Protein AF-A0A4Y8MKP3-F1 (afdb_monomer_lite)

Secondary structure (DSSP, 8-state):
--HHHHHHHHHHHHHHHHHHHHHHHHT-S-HHHHTTHHHHHHHHHHHHHHHHHHTT-HHHHHHHHHHHHHHHHHHIIIIIS-GGG--

Sequence (87 aa):
MSADATAQLIEQIVISLCGALAVFLSQDRRVHWRRWACIFGLAAQPFWFDMAWRAHQYGVLALCLVYAVSWARGFTAHWLVRREDRL

Structure (mmCIF, N/CA/C/O backbone):
data_AF-A0A4Y8MKP3-F1
#
_entry.id   AF-A0A4Y8MKP3-F1
#
loop_
_atom_site.group_PDB
_atom_site.id
_atom_site.type_symbol
_atom_site.label_atom_id
_atom_site.label_alt_id
_atom_site.label_comp_id
_atom_site.label_asym_id
_atom_site.label_entity_id
_atom_site.label_seq_id
_atom_site.pdbx_PDB_ins_code
_atom_site.Cartn_x
_atom_site.Cartn_y
_atom_site.Cartn_z
_atom_site.occupancy
_atom_site.B_iso_or_equiv
_atom_site.auth_seq_id
_atom_site.auth_comp_id
_atom_site.auth_asym_id
_atom_site.auth_atom_id
_atom_site.pdbx_PDB_model_num
ATOM 1 N N . MET A 1 1 ? 23.895 4.586 -15.704 1.00 60.41 1 MET A N 1
ATOM 2 C CA . MET A 1 1 ? 22.676 3.840 -15.321 1.00 60.41 1 MET A CA 1
ATOM 3 C C . MET A 1 1 ? 21.618 4.110 -16.374 1.00 60.41 1 MET A C 1
ATOM 5 O O . MET A 1 1 ? 21.490 5.264 -16.767 1.00 60.41 1 MET A O 1
ATOM 9 N N . SER A 1 2 ? 20.929 3.083 -16.878 1.00 79.75 2 SER A N 1
ATOM 10 C CA . SER A 1 2 ? 19.782 3.277 -17.775 1.00 79.75 2 SER A CA 1
ATOM 11 C C . SER A 1 2 ? 18.617 3.903 -17.003 1.00 79.75 2 SER A C 1
ATOM 13 O O . SER A 1 2 ? 18.486 3.684 -15.797 1.00 79.75 2 SER A O 1
ATOM 15 N N . ALA A 1 3 ? 17.779 4.690 -17.682 1.00 78.12 3 ALA A N 1
ATOM 16 C CA . ALA A 1 3 ? 16.615 5.334 -17.067 1.00 78.12 3 ALA A CA 1
ATOM 17 C C . ALA A 1 3 ? 15.676 4.316 -16.386 1.00 78.12 3 ALA A C 1
ATOM 19 O O . ALA A 1 3 ? 15.146 4.588 -15.310 1.00 78.12 3 ALA A O 1
ATOM 20 N N . ASP A 1 4 ? 15.565 3.114 -16.955 1.00 82.50 4 ASP A N 1
ATOM 21 C CA . ASP A 1 4 ? 14.734 2.024 -16.433 1.00 82.50 4 ASP A CA 1
ATOM 22 C C . ASP A 1 4 ? 15.204 1.507 -15.070 1.00 82.50 4 ASP A C 1
ATOM 24 O O . ASP A 1 4 ? 14.387 1.206 -14.202 1.00 82.50 4 ASP A O 1
ATOM 28 N N . ALA A 1 5 ? 16.521 1.440 -14.848 1.00 85.44 5 ALA A N 1
ATOM 29 C CA . ALA A 1 5 ? 17.074 1.005 -13.568 1.00 85.44 5 ALA A CA 1
ATOM 30 C C . ALA A 1 5 ? 16.778 2.025 -12.457 1.00 85.44 5 ALA A C 1
ATOM 32 O O . ALA A 1 5 ? 16.492 1.651 -11.321 1.00 85.44 5 ALA A O 1
ATOM 33 N N . 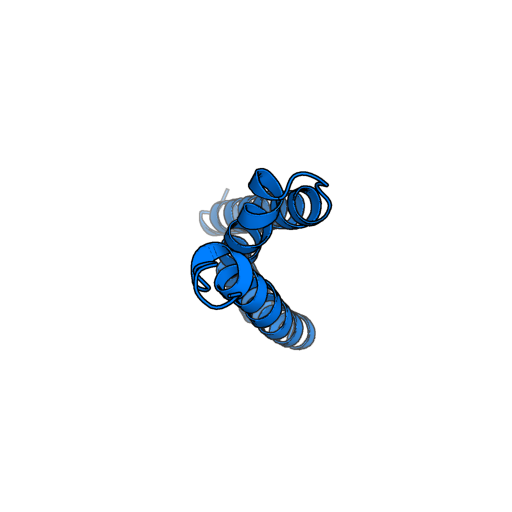THR A 1 6 ? 16.807 3.319 -12.788 1.00 88.31 6 THR A N 1
ATOM 34 C CA . THR A 1 6 ? 16.443 4.387 -11.850 1.00 88.31 6 THR A CA 1
ATOM 35 C C . THR A 1 6 ? 14.956 4.331 -11.498 1.00 88.31 6 THR A C 1
ATOM 37 O O . THR A 1 6 ? 14.613 4.467 -10.326 1.00 88.31 6 THR A O 1
ATOM 40 N N . ALA A 1 7 ? 14.080 4.087 -12.479 1.00 86.19 7 ALA A N 1
ATOM 41 C CA . ALA A 1 7 ? 12.644 3.938 -12.241 1.00 86.19 7 ALA A CA 1
ATOM 42 C C . ALA A 1 7 ? 12.342 2.756 -11.304 1.00 86.19 7 ALA A C 1
ATOM 44 O O . ALA A 1 7 ? 11.671 2.939 -10.291 1.00 86.19 7 ALA A O 1
ATOM 45 N N . GLN A 1 8 ? 12.935 1.586 -11.562 1.00 89.00 8 GLN A N 1
ATOM 46 C CA . GLN A 1 8 ? 12.781 0.402 -10.705 1.00 89.00 8 GLN A CA 1
ATOM 47 C C . GLN A 1 8 ? 13.282 0.641 -9.276 1.00 89.00 8 GLN A C 1
ATOM 49 O O . GLN A 1 8 ? 12.646 0.219 -8.311 1.00 89.00 8 GLN A O 1
ATOM 54 N N . LEU A 1 9 ? 14.408 1.344 -9.117 1.00 92.00 9 LEU A N 1
ATOM 55 C CA . LEU A 1 9 ? 14.921 1.692 -7.794 1.00 92.00 9 LEU A CA 1
ATOM 56 C C . LEU A 1 9 ? 13.941 2.600 -7.037 1.00 92.00 9 LEU A C 1
ATOM 58 O O . LEU A 1 9 ? 13.685 2.377 -5.856 1.00 92.00 9 LEU A O 1
ATOM 62 N N . ILE A 1 10 ? 13.373 3.604 -7.711 1.00 91.00 10 ILE A N 1
ATOM 63 C CA . ILE A 1 10 ? 12.371 4.495 -7.115 1.00 91.00 10 ILE A CA 1
ATOM 64 C C . ILE A 1 10 ? 11.125 3.699 -6.708 1.00 91.00 10 ILE A C 1
ATOM 66 O O . ILE A 1 10 ? 10.656 3.862 -5.583 1.00 91.00 10 ILE A O 1
ATOM 70 N N . GLU A 1 11 ? 10.624 2.806 -7.565 1.00 91.88 11 GLU A N 1
ATOM 71 C CA . GLU A 1 11 ? 9.492 1.925 -7.249 1.00 91.88 11 GLU A CA 1
ATOM 72 C C . GLU A 1 11 ? 9.766 1.092 -5.994 1.00 91.88 11 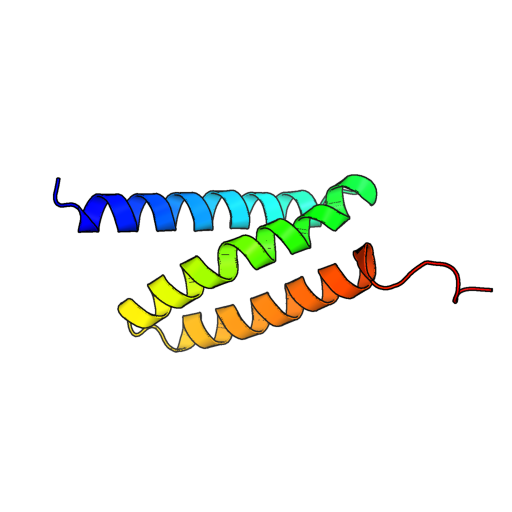GLU A C 1
ATOM 74 O O . GLU A 1 11 ? 8.962 1.096 -5.063 1.00 91.88 11 GLU A O 1
ATOM 79 N N . GLN A 1 12 ? 10.925 0.433 -5.917 1.00 92.81 12 GLN A N 1
ATOM 80 C CA . GLN A 1 12 ? 11.308 -0.366 -4.752 1.00 92.81 12 GLN A CA 1
ATOM 81 C C . GLN A 1 12 ? 11.419 0.473 -3.479 1.00 92.81 12 GLN A C 1
ATOM 83 O O . GLN A 1 12 ? 10.966 0.031 -2.421 1.00 92.81 12 GLN A O 1
ATOM 88 N N . ILE A 1 13 ? 11.981 1.682 -3.563 1.00 95.19 13 ILE A N 1
ATOM 89 C CA . ILE A 1 13 ? 12.060 2.611 -2.430 1.00 95.19 13 ILE A CA 1
ATOM 90 C C . ILE A 1 13 ? 10.654 2.993 -1.963 1.00 95.19 13 ILE A C 1
ATOM 92 O O . ILE A 1 13 ? 10.373 2.919 -0.767 1.00 95.19 13 ILE A O 1
ATOM 96 N N . VAL A 1 14 ? 9.759 3.354 -2.886 1.00 93.94 14 VAL A N 1
ATOM 97 C CA . VAL A 1 14 ? 8.376 3.731 -2.563 1.00 93.94 14 VAL A CA 1
ATOM 98 C C . VAL A 1 14 ? 7.628 2.557 -1.936 1.00 93.94 14 VAL A C 1
ATOM 100 O O . VAL A 1 14 ? 7.060 2.711 -0.857 1.00 93.94 14 VAL A O 1
ATOM 103 N N . ILE A 1 15 ? 7.682 1.370 -2.545 1.00 93.81 15 ILE A N 1
ATOM 104 C CA . ILE A 1 15 ? 7.039 0.156 -2.020 1.00 93.81 15 ILE A CA 1
ATOM 105 C C . ILE A 1 15 ? 7.564 -0.159 -0.618 1.00 93.81 15 ILE A C 1
ATOM 107 O O . ILE A 1 15 ? 6.775 -0.401 0.295 1.00 93.81 15 ILE A O 1
ATOM 111 N N . SER A 1 16 ? 8.884 -0.123 -0.427 1.00 94.62 16 SER A N 1
ATOM 112 C CA . SER A 1 16 ? 9.515 -0.502 0.839 1.00 94.62 16 SER A CA 1
ATOM 113 C C . SER A 1 16 ? 9.206 0.498 1.947 1.00 94.62 16 SER A C 1
ATOM 115 O O . SER A 1 16 ? 8.799 0.096 3.034 1.00 94.62 16 SER A O 1
ATOM 117 N N . LEU A 1 17 ? 9.350 1.801 1.684 1.00 95.69 17 LEU A N 1
ATOM 118 C CA . LEU A 1 17 ? 9.093 2.840 2.681 1.00 95.69 17 LEU A CA 1
ATOM 119 C C . LEU A 1 17 ? 7.607 2.930 3.022 1.00 95.69 17 LEU A C 1
ATOM 121 O O . LEU A 1 17 ? 7.251 2.900 4.200 1.00 95.69 17 LEU A O 1
ATOM 125 N N . CYS A 1 18 ? 6.728 2.998 2.019 1.00 94.38 18 CYS A N 1
ATOM 126 C CA . CYS A 1 18 ? 5.289 3.063 2.256 1.00 94.38 18 CYS A CA 1
ATOM 127 C C . CYS A 1 18 ? 4.771 1.768 2.893 1.00 94.38 18 CYS A C 1
ATOM 129 O O . CYS A 1 18 ? 3.989 1.834 3.838 1.00 94.38 18 CYS A O 1
ATOM 131 N N . GLY A 1 19 ? 5.242 0.600 2.449 1.00 92.94 19 GLY A N 1
ATOM 132 C CA . GLY A 1 19 ? 4.883 -0.691 3.033 1.00 92.94 19 GLY A CA 1
ATOM 133 C C . GLY A 1 19 ? 5.340 -0.830 4.487 1.00 92.94 19 GLY A C 1
ATOM 134 O O . GLY A 1 19 ? 4.534 -1.170 5.355 1.00 92.94 19 GLY A O 1
ATOM 135 N N . ALA A 1 20 ? 6.600 -0.501 4.785 1.00 94.88 20 ALA A N 1
ATOM 136 C CA . ALA A 1 20 ? 7.132 -0.557 6.145 1.00 94.88 20 ALA A CA 1
ATOM 137 C C . ALA A 1 20 ? 6.424 0.434 7.078 1.00 94.88 20 ALA A C 1
ATOM 139 O O . ALA A 1 20 ? 6.040 0.057 8.185 1.00 94.88 20 ALA A O 1
ATOM 140 N N . LEU A 1 21 ? 6.186 1.674 6.631 1.00 94.75 21 LEU A N 1
ATOM 141 C CA . LEU A 1 21 ? 5.434 2.668 7.403 1.00 94.75 21 LEU A CA 1
ATOM 142 C C . LEU A 1 21 ? 3.988 2.233 7.635 1.00 94.75 21 LEU A C 1
ATOM 144 O O . LEU A 1 21 ? 3.482 2.397 8.743 1.00 94.75 21 LEU A O 1
ATOM 148 N N . ALA A 1 22 ? 3.328 1.649 6.632 1.00 94.38 22 ALA A N 1
ATOM 149 C CA . ALA A 1 22 ? 1.975 1.127 6.776 1.00 94.38 22 ALA A CA 1
ATOM 150 C C . ALA A 1 22 ? 1.911 0.051 7.865 1.00 94.38 22 ALA A C 1
ATOM 152 O O . ALA A 1 22 ? 1.077 0.131 8.768 1.00 94.38 22 ALA A O 1
ATOM 153 N N . VAL A 1 23 ? 2.828 -0.919 7.831 1.00 94.75 23 VAL A N 1
ATOM 154 C CA . VAL A 1 23 ? 2.904 -1.974 8.848 1.00 94.75 23 VAL A CA 1
ATOM 155 C C . VAL A 1 23 ? 3.238 -1.381 10.216 1.00 94.75 23 VAL A C 1
ATOM 157 O O . VAL A 1 23 ? 2.516 -1.649 11.173 1.00 94.75 23 VAL A O 1
ATOM 160 N N . PHE A 1 24 ? 4.253 -0.523 10.318 1.00 96.19 24 PHE A N 1
ATOM 161 C CA . PHE A 1 24 ? 4.660 0.09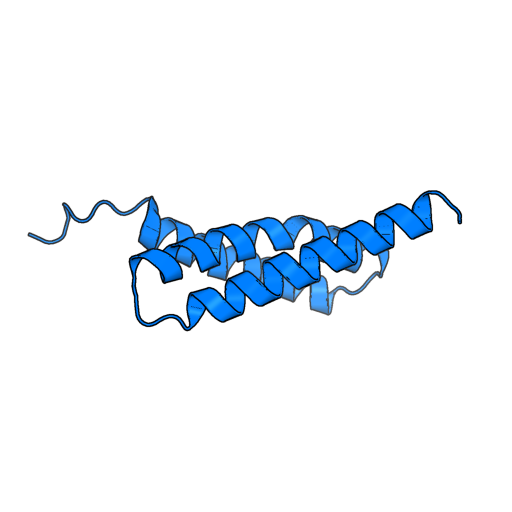7 11.579 1.00 96.19 24 PHE A CA 1
ATOM 162 C C . PHE A 1 24 ? 3.515 0.886 12.230 1.00 96.19 24 PHE A C 1
ATOM 164 O O . PHE A 1 24 ? 3.159 0.641 13.382 1.00 96.19 24 PHE A O 1
ATOM 171 N N . LEU A 1 25 ? 2.871 1.775 11.469 1.00 93.62 25 LEU A N 1
ATOM 172 C CA . LEU A 1 25 ? 1.746 2.572 11.955 1.00 93.62 25 LEU A CA 1
ATOM 173 C C . LEU A 1 25 ? 0.538 1.696 12.294 1.00 93.62 25 LEU A C 1
ATOM 175 O O . LEU A 1 25 ? -0.183 2.009 13.239 1.00 93.62 25 LEU A O 1
ATOM 179 N N . SER A 1 26 ? 0.318 0.586 11.576 1.00 92.88 26 SER A N 1
ATOM 180 C CA . SER A 1 26 ? -0.799 -0.325 11.866 1.00 92.88 26 SER A CA 1
ATOM 181 C C . SER A 1 26 ? -0.720 -0.927 13.274 1.00 92.88 26 SER A C 1
ATOM 183 O O . SER A 1 26 ? -1.759 -1.200 13.877 1.00 92.88 26 SER A O 1
ATOM 185 N N . GLN A 1 27 ? 0.497 -1.081 13.808 1.00 94.69 27 GLN A N 1
ATOM 186 C CA . GLN A 1 27 ? 0.761 -1.632 15.137 1.00 94.69 27 GLN A CA 1
ATOM 187 C C . GLN A 1 27 ? 0.791 -0.561 16.242 1.00 94.69 27 GLN A C 1
ATOM 189 O O . GLN A 1 27 ? 0.899 -0.896 17.423 1.00 94.69 27 GLN A O 1
ATOM 194 N N . ASP A 1 28 ? 0.667 0.727 15.902 1.00 93.56 28 ASP A N 1
ATOM 195 C CA . ASP A 1 28 ? 0.684 1.798 16.896 1.00 93.56 28 ASP A CA 1
ATOM 196 C C . ASP A 1 28 ? -0.577 1.749 17.787 1.00 93.56 28 ASP A C 1
ATOM 198 O O . ASP A 1 28 ? -1.721 1.583 17.336 1.00 93.56 28 ASP A O 1
ATOM 202 N N . ARG A 1 29 ? -0.377 1.915 19.101 1.00 90.06 29 ARG A N 1
ATOM 203 C CA . ARG A 1 29 ? -1.463 1.948 20.096 1.00 90.06 29 ARG A CA 1
ATOM 204 C C . ARG A 1 29 ? -2.321 3.209 19.962 1.00 90.06 29 ARG A C 1
ATOM 206 O O . ARG A 1 29 ? -3.495 3.201 20.336 1.00 90.06 29 ARG A O 1
ATOM 213 N N . ARG A 1 30 ? -1.752 4.300 19.448 1.00 90.94 30 ARG A N 1
ATOM 214 C CA . ARG A 1 30 ? -2.396 5.605 19.293 1.00 90.94 30 ARG A CA 1
ATOM 215 C C . ARG A 1 30 ? -3.212 5.613 18.002 1.00 90.94 30 ARG A C 1
ATOM 217 O O . ARG A 1 30 ? -2.673 5.626 16.899 1.00 90.94 30 ARG A O 1
ATOM 224 N N . VAL A 1 31 ? -4.536 5.703 18.141 1.00 86.75 31 VAL A N 1
ATOM 225 C CA . VAL A 1 31 ? -5.489 5.704 17.010 1.00 86.75 31 VAL A CA 1
ATOM 226 C C . VAL A 1 31 ? -5.176 6.796 15.976 1.00 86.75 31 VAL A C 1
ATOM 228 O O . VAL A 1 31 ? -5.359 6.582 14.780 1.00 86.75 31 VAL A O 1
ATOM 231 N N . HIS A 1 32 ? -4.669 7.947 16.427 1.00 88.56 32 HIS A N 1
ATOM 232 C CA . HIS A 1 32 ? -4.313 9.072 15.561 1.00 88.56 32 HIS A CA 1
ATOM 233 C C . HIS A 1 32 ? -3.191 8.741 14.559 1.00 88.56 32 HIS A C 1
ATOM 235 O O . HIS A 1 32 ? -3.236 9.251 13.439 1.00 88.56 32 HIS A O 1
ATOM 241 N N . TRP A 1 33 ? -2.222 7.903 14.948 1.00 90.81 33 TRP A N 1
ATOM 242 C CA . TRP A 1 33 ? -1.144 7.435 14.074 1.00 90.81 33 TRP A CA 1
ATOM 243 C C . TRP A 1 33 ? -1.601 6.227 13.259 1.00 90.81 33 TRP A C 1
ATOM 245 O O . TRP A 1 33 ? -1.404 6.190 12.046 1.00 90.81 33 TRP A O 1
ATOM 255 N N . ARG A 1 34 ? -2.317 5.290 13.894 1.00 91.75 34 ARG A N 1
ATOM 256 C CA . ARG A 1 34 ? -2.780 4.055 13.249 1.00 91.75 34 ARG A CA 1
ATOM 257 C C . ARG A 1 34 ? -3.658 4.285 12.022 1.00 91.75 34 ARG A C 1
ATOM 259 O O . ARG A 1 34 ? -3.540 3.552 11.046 1.00 91.75 34 ARG A O 1
ATOM 266 N N . ARG A 1 35 ? -4.493 5.329 12.017 1.00 90.75 35 ARG A N 1
ATOM 267 C CA . ARG A 1 35 ? -5.321 5.676 10.845 1.00 90.75 35 ARG A CA 1
ATOM 268 C C . ARG A 1 35 ? -4.517 6.021 9.588 1.00 90.75 35 ARG A C 1
ATOM 270 O O . ARG A 1 35 ? -5.068 5.948 8.498 1.00 90.75 35 ARG A O 1
ATOM 277 N N . TRP A 1 36 ? -3.249 6.413 9.711 1.00 93.62 36 TRP A N 1
ATOM 278 C CA . TRP A 1 36 ? -2.406 6.721 8.553 1.00 93.62 36 TRP A CA 1
ATOM 279 C C . TRP A 1 36 ? -1.853 5.464 7.881 1.00 93.62 36 TRP A C 1
ATOM 281 O O . TRP A 1 36 ? -1.510 5.514 6.702 1.00 93.62 36 TRP A O 1
ATOM 291 N N . ALA A 1 37 ? -1.841 4.326 8.584 1.00 94.19 37 ALA A N 1
ATOM 292 C CA . ALA A 1 37 ? -1.370 3.052 8.053 1.00 94.19 37 ALA A CA 1
ATOM 293 C C . ALA A 1 37 ? -2.049 2.684 6.727 1.00 94.19 37 ALA A C 1
ATOM 295 O O . ALA A 1 37 ? -1.378 2.308 5.772 1.00 94.19 37 ALA A O 1
ATOM 296 N N . CYS A 1 38 ? -3.371 2.866 6.636 1.00 94.31 38 CYS A N 1
ATOM 297 C CA . CYS A 1 38 ? -4.118 2.550 5.421 1.00 94.31 38 CYS A CA 1
ATOM 298 C C . CYS A 1 38 ? -3.789 3.460 4.237 1.00 94.31 38 CYS A C 1
ATOM 300 O O . CYS A 1 38 ? -3.843 3.003 3.102 1.00 94.31 38 CYS A O 1
ATOM 302 N N . ILE A 1 39 ? -3.416 4.719 4.480 1.00 94.19 39 ILE A N 1
ATOM 303 C CA . ILE A 1 39 ? -3.031 5.650 3.413 1.00 94.19 39 ILE A CA 1
ATOM 304 C C . ILE A 1 39 ? -1.685 5.226 2.826 1.00 94.19 39 ILE A C 1
ATOM 306 O O . ILE A 1 39 ? -1.574 5.078 1.613 1.00 94.19 39 ILE A O 1
ATOM 310 N N . PHE A 1 40 ? -0.689 4.952 3.674 1.00 95.88 40 PHE A N 1
ATOM 311 C CA . PHE A 1 40 ? 0.608 4.446 3.215 1.00 95.88 40 PHE A CA 1
ATOM 312 C C . PHE A 1 40 ? 0.484 3.073 2.544 1.00 95.88 40 PHE A C 1
ATOM 314 O O . PHE A 1 40 ? 1.105 2.831 1.511 1.00 95.88 40 PHE A O 1
ATOM 321 N N . GLY A 1 41 ? -0.373 2.203 3.083 1.00 94.25 41 GLY A N 1
ATOM 322 C CA . GLY A 1 41 ? -0.649 0.890 2.513 1.00 94.25 41 GLY A CA 1
ATOM 323 C C . GLY A 1 41 ? -1.243 0.974 1.109 1.00 94.25 41 GLY A C 1
ATOM 324 O O . GLY A 1 41 ? -0.771 0.269 0.221 1.00 94.25 41 GLY A O 1
ATOM 325 N N . LEU A 1 42 ? -2.221 1.865 0.892 1.00 94.50 42 LEU A N 1
ATOM 326 C CA . LEU A 1 42 ? -2.813 2.134 -0.424 1.00 94.50 42 LEU A CA 1
ATOM 327 C C . LEU A 1 42 ? -1.829 2.816 -1.378 1.00 94.50 42 LEU A C 1
ATOM 329 O O . LEU A 1 42 ? -1.795 2.454 -2.547 1.00 94.50 42 LEU A O 1
ATOM 333 N N . ALA A 1 43 ? -1.006 3.749 -0.894 1.00 94.38 43 ALA A N 1
ATOM 334 C CA . ALA A 1 43 ? -0.004 4.428 -1.715 1.00 94.38 43 ALA A CA 1
ATOM 335 C C . ALA A 1 43 ? 1.048 3.458 -2.279 1.00 94.38 43 ALA A C 1
ATOM 337 O O . ALA A 1 43 ? 1.515 3.657 -3.396 1.00 94.38 43 ALA A O 1
ATOM 338 N N . ALA A 1 44 ? 1.384 2.390 -1.547 1.00 93.81 44 ALA A N 1
ATOM 339 C CA . ALA A 1 44 ? 2.300 1.352 -2.020 1.00 93.81 44 ALA A CA 1
ATOM 340 C C . ALA A 1 44 ? 1.682 0.424 -3.089 1.00 93.81 44 ALA A C 1
ATOM 342 O O . ALA A 1 44 ? 2.419 -0.148 -3.891 1.00 93.81 44 ALA A O 1
ATOM 343 N N . GLN A 1 45 ? 0.350 0.254 -3.113 1.00 94.12 45 GLN A N 1
ATOM 344 C CA . GLN A 1 45 ? -0.304 -0.755 -3.963 1.00 94.12 45 GLN A CA 1
ATOM 345 C C . GLN A 1 45 ? -0.093 -0.561 -5.472 1.00 94.12 45 GLN A C 1
ATOM 347 O O . GLN A 1 45 ? 0.218 -1.556 -6.121 1.00 94.12 45 GLN A O 1
ATOM 352 N N . PRO A 1 46 ? -0.213 0.649 -6.063 1.00 94.00 46 PRO A N 1
ATOM 353 C CA . PRO A 1 46 ? -0.014 0.833 -7.502 1.00 94.00 46 PRO A CA 1
ATOM 354 C C . PRO A 1 46 ? 1.381 0.406 -7.964 1.00 94.00 46 PRO A C 1
ATOM 356 O O . PRO A 1 46 ? 1.514 -0.264 -8.982 1.00 94.00 46 PRO A O 1
ATOM 359 N N . PHE A 1 47 ? 2.407 0.741 -7.179 1.00 94.25 47 PHE A N 1
ATOM 360 C CA . PHE A 1 47 ? 3.796 0.400 -7.484 1.00 94.25 47 PHE A CA 1
ATOM 361 C C . PHE A 1 47 ? 4.045 -1.100 -7.345 1.00 94.25 47 PHE A C 1
ATOM 363 O O . PHE A 1 47 ? 4.676 -1.711 -8.203 1.00 94.25 47 PHE A O 1
ATOM 370 N N . TRP A 1 48 ? 3.513 -1.719 -6.288 1.00 93.94 48 TRP A N 1
ATOM 371 C CA . TRP A 1 48 ? 3.660 -3.159 -6.096 1.00 93.94 48 TRP A CA 1
ATOM 372 C C . TRP A 1 48 ? 2.913 -3.952 -7.177 1.00 93.94 48 TRP A C 1
ATOM 374 O O . TRP A 1 48 ? 3.431 -4.953 -7.670 1.00 93.94 48 TRP A O 1
ATOM 384 N N . PHE A 1 49 ? 1.739 -3.471 -7.597 1.00 94.44 49 PHE A N 1
ATOM 385 C CA . PHE A 1 49 ? 0.970 -4.061 -8.687 1.00 94.44 49 PHE A CA 1
ATOM 386 C C . PHE A 1 49 ? 1.709 -3.959 -10.026 1.00 94.44 49 PHE A C 1
ATOM 388 O O . PHE A 1 49 ? 1.859 -4.977 -10.697 1.00 94.44 49 PHE A O 1
ATOM 395 N N . ASP A 1 50 ? 2.200 -2.773 -10.407 1.00 93.00 50 ASP A N 1
ATOM 396 C CA . ASP A 1 50 ? 2.932 -2.583 -11.670 1.00 93.00 50 ASP A CA 1
ATOM 397 C C . ASP A 1 50 ? 4.201 -3.447 -11.718 1.00 93.00 50 ASP A C 1
ATOM 399 O O . ASP A 1 50 ? 4.444 -4.156 -12.698 1.00 93.00 50 ASP A O 1
ATOM 403 N N . MET A 1 51 ? 4.953 -3.491 -10.613 1.00 93.00 51 MET A N 1
ATOM 404 C CA . MET A 1 51 ? 6.137 -4.341 -10.485 1.00 93.00 51 MET A CA 1
ATOM 405 C C . MET A 1 51 ? 5.789 -5.831 -10.632 1.00 93.00 51 MET A C 1
ATOM 407 O O . MET A 1 51 ? 6.416 -6.540 -11.422 1.00 93.00 51 MET A O 1
ATOM 411 N N . ALA A 1 52 ? 4.755 -6.310 -9.932 1.00 93.88 52 ALA A N 1
ATOM 412 C CA . ALA A 1 52 ? 4.324 -7.705 -10.009 1.00 93.88 52 ALA A CA 1
ATOM 413 C C . ALA A 1 52 ? 3.768 -8.074 -11.394 1.00 93.88 52 ALA A C 1
ATOM 415 O O . ALA A 1 52 ? 3.960 -9.204 -11.852 1.00 93.88 52 ALA A O 1
ATOM 416 N N . TRP A 1 53 ? 3.117 -7.125 -12.075 1.00 94.25 53 TRP A N 1
ATOM 417 C CA . TRP A 1 53 ? 2.606 -7.291 -13.433 1.00 94.25 53 TRP A CA 1
ATOM 418 C C . TRP A 1 53 ? 3.746 -7.477 -14.432 1.00 94.25 53 TRP A C 1
ATOM 420 O O . TRP A 1 53 ? 3.765 -8.470 -15.160 1.00 94.25 53 TRP A O 1
ATOM 430 N N . ARG A 1 54 ? 4.744 -6.584 -14.411 1.00 92.38 54 ARG A N 1
ATOM 431 C CA . ARG A 1 54 ? 5.944 -6.676 -15.263 1.00 92.38 54 ARG A CA 1
ATOM 432 C C . ARG A 1 54 ? 6.764 -7.934 -14.988 1.00 92.38 54 ARG A C 1
ATOM 434 O O . ARG A 1 54 ? 7.353 -8.494 -15.905 1.00 92.38 54 ARG A O 1
ATOM 441 N N . ALA A 1 55 ? 6.789 -8.388 -13.737 1.00 92.94 55 ALA A N 1
ATOM 442 C CA . ALA A 1 55 ? 7.475 -9.610 -13.332 1.00 92.94 55 ALA A CA 1
ATOM 443 C C . ALA A 1 55 ? 6.667 -10.897 -13.605 1.00 92.94 55 ALA A C 1
ATOM 445 O O . ALA A 1 55 ? 7.142 -11.984 -13.278 1.00 92.94 55 ALA A O 1
ATOM 446 N N . HIS A 1 56 ? 5.453 -10.797 -14.166 1.00 94.44 56 HIS A N 1
ATOM 447 C CA . HIS A 1 56 ? 4.529 -11.919 -14.389 1.00 94.44 56 HIS A CA 1
ATOM 448 C C . HIS A 1 56 ? 4.238 -12.752 -13.122 1.00 94.44 56 HIS A C 1
ATOM 450 O O . HIS A 1 56 ? 3.973 -13.954 -13.183 1.00 94.44 56 HIS A O 1
ATOM 456 N N . GLN A 1 57 ? 4.265 -12.118 -11.945 1.00 94.88 57 GLN A N 1
ATOM 457 C CA . GLN A 1 57 ? 4.041 -12.772 -10.656 1.00 94.88 57 GLN A CA 1
ATOM 458 C C . GLN A 1 57 ? 2.562 -12.727 -10.262 1.00 94.88 57 GLN A C 1
ATOM 460 O O . GLN A 1 57 ? 2.146 -11.973 -9.382 1.00 94.88 57 GLN A O 1
ATOM 465 N N . TYR A 1 58 ? 1.746 -13.578 -10.885 1.00 93.56 58 TYR A N 1
ATOM 466 C CA . TYR A 1 58 ? 0.290 -13.585 -10.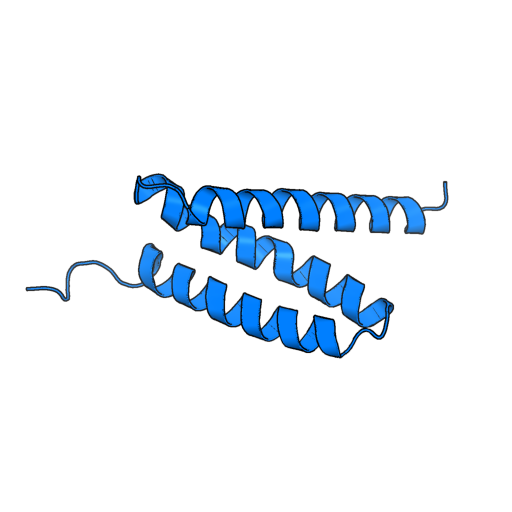678 1.00 93.56 58 TYR A CA 1
ATOM 467 C C . TYR A 1 58 ? -0.144 -13.846 -9.228 1.00 93.56 58 TYR A C 1
ATOM 469 O O . TYR A 1 58 ? -1.134 -13.277 -8.771 1.00 93.56 58 TYR A O 1
ATOM 477 N N . GLY A 1 59 ? 0.621 -14.642 -8.473 1.00 95.62 59 GLY A N 1
ATOM 478 C CA . GLY A 1 59 ? 0.376 -14.829 -7.039 1.00 95.62 59 GLY A CA 1
ATOM 479 C C . GLY A 1 59 ? 0.522 -13.526 -6.244 1.00 95.62 59 GLY A C 1
ATOM 480 O O . GLY A 1 59 ? -0.305 -13.223 -5.388 1.00 95.62 59 GLY A O 1
ATOM 481 N N . VAL A 1 60 ? 1.526 -12.709 -6.574 1.00 93.88 60 VAL A N 1
ATOM 482 C CA . VAL A 1 60 ? 1.745 -11.400 -5.941 1.00 93.88 60 VAL A CA 1
ATOM 483 C C . VAL A 1 60 ? 0.695 -10.389 -6.396 1.00 93.88 60 VAL A C 1
ATOM 485 O O . VAL A 1 60 ? 0.227 -9.601 -5.580 1.00 93.88 60 VAL A O 1
ATOM 488 N N . LEU A 1 61 ? 0.243 -10.453 -7.651 1.00 94.88 61 LEU A N 1
ATOM 489 C CA . LEU A 1 61 ? -0.875 -9.631 -8.129 1.00 94.88 61 LEU A CA 1
ATOM 490 C C . LEU A 1 61 ? -2.162 -9.897 -7.340 1.00 94.88 61 LEU A C 1
ATOM 492 O O . LEU A 1 61 ? -2.823 -8.952 -6.908 1.00 94.88 61 LEU A O 1
ATOM 496 N N . ALA A 1 62 ? -2.494 -11.167 -7.090 1.00 96.31 62 ALA A N 1
ATOM 497 C CA . ALA A 1 62 ? -3.634 -11.520 -6.248 1.00 96.31 62 ALA A CA 1
ATOM 498 C C . ALA A 1 62 ? -3.477 -10.967 -4.819 1.00 96.31 62 ALA A C 1
ATOM 500 O O . ALA A 1 62 ? -4.424 -10.403 -4.268 1.00 96.31 62 ALA A O 1
ATOM 501 N N . LEU A 1 63 ? -2.272 -11.052 -4.240 1.00 95.69 63 LEU A N 1
ATOM 502 C CA . LEU A 1 63 ? -1.977 -10.465 -2.929 1.00 95.69 63 LEU A CA 1
ATOM 503 C C . LEU A 1 63 ? -2.119 -8.937 -2.922 1.00 95.69 63 LEU A C 1
ATOM 505 O O . LEU A 1 63 ? -2.674 -8.401 -1.966 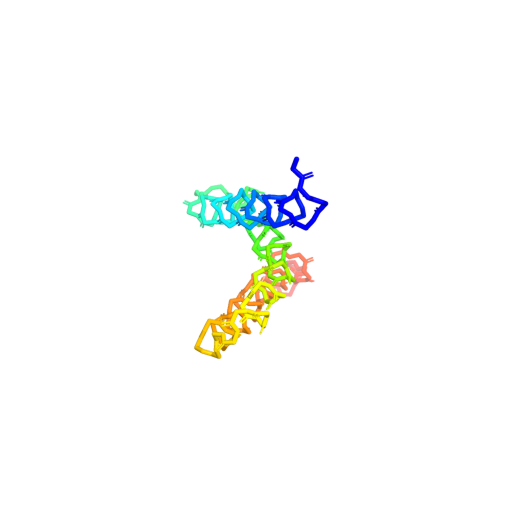1.00 95.69 63 LEU A O 1
ATOM 509 N N . CYS A 1 64 ? -1.697 -8.241 -3.981 1.00 95.31 64 CYS A N 1
ATOM 510 C CA . CYS A 1 64 ? -1.887 -6.793 -4.107 1.00 95.31 64 CYS A CA 1
ATOM 511 C C . CYS A 1 64 ? -3.376 -6.426 -4.054 1.00 95.31 64 CYS A C 1
ATOM 513 O O . CYS A 1 64 ? -3.761 -5.503 -3.344 1.00 95.31 64 CYS A O 1
ATOM 515 N N . LEU A 1 65 ? -4.249 -7.185 -4.724 1.00 95.56 65 LEU A N 1
ATOM 516 C CA . LEU A 1 65 ? -5.696 -6.951 -4.647 1.00 95.56 65 LEU A CA 1
ATOM 517 C C . LEU A 1 65 ? -6.236 -7.162 -3.226 1.00 95.56 65 LEU A C 1
ATOM 519 O O . LEU A 1 65 ? -6.980 -6.325 -2.712 1.00 95.56 65 LEU A O 1
ATOM 523 N N . VAL A 1 66 ? -5.826 -8.244 -2.558 1.00 97.19 66 VAL A N 1
ATOM 524 C CA . VAL A 1 66 ? -6.229 -8.525 -1.169 1.00 97.19 66 VAL A CA 1
ATOM 525 C C . VAL A 1 66 ? -5.754 -7.418 -0.224 1.00 97.19 66 VAL A C 1
ATOM 527 O O . VAL A 1 66 ? -6.515 -6.956 0.632 1.00 97.19 66 VAL A O 1
ATOM 530 N N . TYR A 1 67 ? -4.518 -6.948 -0.383 1.00 94.94 67 TYR A N 1
ATOM 531 C CA . TYR A 1 67 ? -3.960 -5.861 0.418 1.00 94.94 67 TYR A CA 1
ATOM 532 C C . TYR A 1 67 ? -4.639 -4.529 0.119 1.00 94.94 67 TYR A C 1
ATOM 534 O O . TYR A 1 67 ? -4.990 -3.817 1.058 1.00 94.94 67 TYR A O 1
ATOM 542 N N . ALA A 1 68 ? -4.910 -4.215 -1.146 1.00 95.06 68 ALA A N 1
ATOM 543 C CA . ALA A 1 68 ? -5.664 -3.029 -1.533 1.00 95.06 68 ALA A CA 1
ATOM 544 C C . ALA A 1 68 ? -7.044 -2.998 -0.863 1.00 95.06 68 ALA A C 1
ATOM 546 O O . ALA A 1 68 ? -7.396 -1.992 -0.250 1.00 95.06 68 ALA A O 1
ATOM 547 N N . VAL A 1 69 ? -7.788 -4.109 -0.883 1.00 96.31 69 VAL A N 1
ATOM 548 C CA . VAL A 1 69 ? -9.088 -4.219 -0.196 1.00 96.31 69 VAL A CA 1
ATOM 549 C C . VAL A 1 69 ? -8.934 -4.080 1.321 1.00 96.31 69 VAL A C 1
ATOM 551 O O . VAL A 1 69 ? -9.714 -3.376 1.966 1.00 96.31 69 VAL A O 1
ATOM 554 N N . SER A 1 70 ? -7.909 -4.704 1.902 1.00 95.31 70 SER A N 1
ATOM 555 C CA . SER A 1 70 ? -7.643 -4.645 3.345 1.00 95.31 70 SER A CA 1
ATOM 556 C C . SER A 1 70 ? -7.339 -3.217 3.811 1.00 95.31 70 SER A C 1
ATOM 558 O O . SER A 1 70 ? -7.908 -2.746 4.800 1.00 95.31 70 SER A O 1
ATOM 560 N N . TRP A 1 71 ? -6.502 -2.486 3.072 1.00 95.50 71 TRP A N 1
ATOM 561 C CA . TRP A 1 71 ? -6.200 -1.089 3.368 1.00 95.50 71 TRP A CA 1
ATOM 562 C C . TRP A 1 71 ? -7.376 -0.163 3.056 1.00 95.50 71 TRP A C 1
ATOM 564 O O . TRP A 1 71 ? -7.650 0.733 3.851 1.00 95.50 71 TRP A O 1
ATOM 574 N N . ALA A 1 72 ? -8.137 -0.409 1.986 1.00 93.25 72 ALA A N 1
ATOM 575 C CA . ALA A 1 72 ? -9.364 0.332 1.689 1.00 93.25 72 ALA A CA 1
ATOM 576 C C . ALA A 1 72 ? -10.396 0.196 2.819 1.00 93.25 72 ALA A C 1
ATOM 578 O O . ALA A 1 72 ? -11.002 1.188 3.220 1.00 93.25 72 ALA A O 1
ATOM 579 N N . ARG A 1 73 ? -10.537 -0.995 3.415 1.00 91.94 73 ARG A N 1
ATOM 580 C CA . ARG A 1 73 ? -11.365 -1.206 4.613 1.00 91.94 73 ARG A CA 1
ATOM 581 C C . ARG A 1 73 ? -10.862 -0.402 5.818 1.00 91.94 73 ARG A C 1
ATOM 583 O O . ARG A 1 73 ? -11.664 0.141 6.573 1.00 91.94 73 ARG A O 1
ATOM 590 N N . GLY A 1 74 ? -9.546 -0.308 6.014 1.00 89.62 74 GLY A N 1
ATOM 591 C CA . GLY A 1 74 ? -8.961 0.566 7.037 1.00 89.62 74 GLY A CA 1
ATOM 592 C C . GLY A 1 74 ? -9.247 2.047 6.768 1.00 89.62 74 GLY A C 1
ATOM 593 O O . GLY A 1 74 ? -9.583 2.790 7.690 1.00 89.62 74 GLY A O 1
ATOM 594 N N . PHE A 1 75 ? -9.181 2.459 5.500 1.00 91.38 75 PHE A N 1
ATOM 595 C CA . PHE A 1 75 ? -9.474 3.822 5.070 1.00 91.38 75 PHE A CA 1
ATOM 596 C C . PHE A 1 75 ? -10.936 4.189 5.325 1.00 91.38 75 PHE A C 1
ATOM 598 O O . PHE A 1 75 ? -11.207 5.213 5.950 1.00 91.38 75 PHE A O 1
ATOM 605 N N . THR A 1 76 ? -11.881 3.324 4.949 1.00 88.62 76 THR A N 1
ATOM 606 C CA . THR A 1 76 ? -13.305 3.565 5.210 1.00 88.62 76 THR A CA 1
ATOM 607 C C . THR A 1 76 ? -13.594 3.648 6.708 1.00 88.62 76 THR A C 1
ATOM 609 O O . THR A 1 76 ? -14.231 4.601 7.153 1.00 88.62 76 THR A O 1
ATOM 612 N N . ALA A 1 77 ? -13.056 2.723 7.507 1.00 86.81 77 ALA A N 1
ATOM 613 C CA . ALA A 1 77 ? -13.278 2.675 8.951 1.00 86.81 77 ALA A CA 1
ATOM 614 C C . ALA A 1 77 ? -12.680 3.865 9.725 1.00 86.81 77 ALA A C 1
ATOM 616 O O . ALA A 1 77 ? -13.205 4.238 10.775 1.00 86.81 77 ALA A O 1
ATOM 617 N N . HIS A 1 78 ? -11.568 4.434 9.254 1.00 85.25 78 HIS A N 1
ATOM 618 C CA . HIS A 1 78 ? -10.876 5.518 9.955 1.00 85.25 78 HIS A CA 1
ATOM 619 C C . HIS A 1 78 ? -11.176 6.918 9.421 1.00 85.25 78 HIS A C 1
ATOM 621 O O . HIS A 1 78 ? -11.035 7.875 10.186 1.00 85.25 78 HIS A O 1
ATOM 627 N N . TRP A 1 79 ? -11.560 7.042 8.149 1.00 84.31 79 TRP A N 1
ATOM 628 C CA . TRP A 1 79 ? -11.686 8.335 7.474 1.00 84.31 79 TRP A CA 1
ATOM 629 C C . TRP A 1 79 ? -13.075 8.608 6.893 1.00 84.31 79 TRP A C 1
ATOM 631 O O . TRP A 1 79 ? -13.470 9.770 6.878 1.00 84.31 79 TRP A O 1
ATOM 641 N N . LEU A 1 80 ? -13.832 7.592 6.453 1.00 81.19 80 LEU A N 1
ATOM 642 C CA . LEU A 1 80 ? -15.185 7.805 5.911 1.00 81.19 80 LEU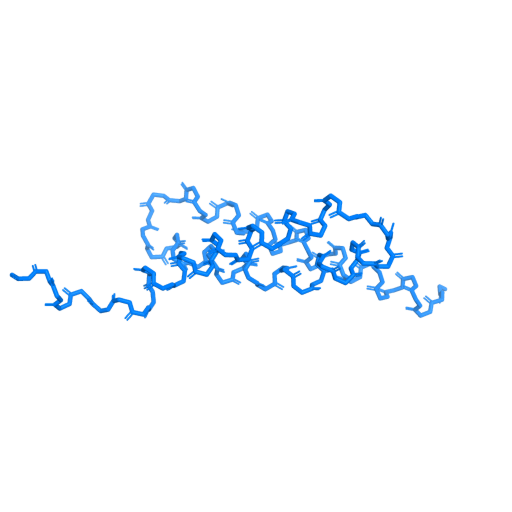 A CA 1
ATOM 643 C C . LEU A 1 80 ? -16.296 7.656 6.950 1.00 81.19 80 LEU A C 1
ATOM 645 O O . LEU A 1 80 ? -17.253 8.425 6.924 1.00 81.19 80 LEU A O 1
ATOM 649 N N . VAL A 1 81 ? -16.196 6.690 7.865 1.00 78.00 81 VAL A N 1
ATOM 650 C CA . VAL A 1 81 ? -17.219 6.501 8.902 1.00 78.00 81 VAL A CA 1
ATOM 651 C C . VAL A 1 81 ? -17.060 7.596 9.964 1.00 78.00 81 VAL A C 1
ATOM 653 O O . VAL A 1 81 ? -16.218 7.493 10.863 1.00 78.00 81 VAL A O 1
ATOM 656 N N . ARG A 1 82 ? -17.864 8.665 9.869 1.00 61.22 82 ARG A N 1
ATOM 657 C CA . ARG A 1 82 ? -18.017 9.647 10.957 1.00 61.22 82 ARG A CA 1
ATOM 658 C C . ARG A 1 82 ? -18.619 8.935 12.164 1.00 61.22 82 ARG A C 1
ATOM 660 O O . ARG A 1 82 ? -19.532 8.129 12.046 1.00 61.22 82 ARG A O 1
ATOM 667 N N . ARG A 1 83 ? -18.095 9.224 13.356 1.00 62.59 83 ARG A N 1
ATOM 668 C CA . ARG A 1 83 ? -18.510 8.582 14.618 1.00 62.59 83 ARG A CA 1
ATOM 669 C C . ARG A 1 83 ? -19.923 8.963 15.099 1.00 62.59 83 ARG A C 1
ATOM 671 O O . ARG A 1 83 ? -20.252 8.643 16.234 1.00 62.59 83 ARG A O 1
ATOM 678 N N . GLU A 1 84 ? -20.725 9.630 14.275 1.00 59.16 84 GLU A N 1
ATOM 679 C CA . GLU A 1 84 ? -22.070 10.104 14.629 1.00 59.16 84 GLU A CA 1
ATOM 680 C C . GLU A 1 84 ? -23.111 8.961 14.646 1.00 59.16 84 GLU A C 1
ATOM 682 O O . GLU A 1 84 ? -24.089 9.063 15.374 1.00 59.16 84 GLU A O 1
ATOM 687 N N . ASP A 1 85 ? -22.845 7.819 13.996 1.00 54.75 85 ASP A N 1
ATOM 688 C CA . ASP A 1 85 ? -23.769 6.664 13.938 1.00 54.75 85 ASP A CA 1
ATOM 689 C C . ASP A 1 85 ? -23.656 5.692 15.133 1.00 54.75 85 ASP A C 1
ATOM 691 O O . ASP A 1 85 ? -23.981 4.509 15.032 1.00 54.75 85 ASP A O 1
ATOM 695 N N . ARG A 1 86 ? -23.113 6.145 16.269 1.00 54.16 86 ARG A N 1
ATOM 696 C CA . ARG A 1 86 ? -22.917 5.308 17.468 1.00 54.16 86 ARG A CA 1
ATOM 697 C C . ARG A 1 86 ? -23.586 5.912 18.708 1.00 54.16 86 ARG A C 1
ATOM 699 O O . ARG A 1 86 ? -22.992 5.880 19.787 1.00 54.16 86 ARG A O 1
ATOM 706 N N . LEU A 1 87 ? -24.770 6.496 18.511 1.00 47.97 87 LEU A N 1
ATOM 707 C CA . LEU A 1 87 ? -25.712 6.907 19.557 1.00 47.97 87 LEU A CA 1
ATOM 708 C C . LEU A 1 87 ? -26.825 5.867 19.687 1.00 47.97 87 LEU A C 1
ATOM 710 O O . LEU A 1 87 ? -27.336 5.433 18.631 1.00 47.97 87 LEU A O 1
#

Foldseek 3Di:
DDPVVVVLVVLCVLLVVLVVLLVVQCPDPDLVSNLCSLVSQLSNLVSQLVVCVVVVPVVSNVVSVVSNVVSVVSNCVNPVDDPPPPD

pLDDT: mean 89.33, std 10.42, range [47.97, 97.19]

Organism: NCBI:txid1211383

Radius of gyration: 15.29 Å; chains: 1; bounding box: 48×25×38 Å